Protein AF-A0A914LJC1-F1 (afdb_monomer_lite)

Sequence (139 aa):
NVPIYVRCANCQLIRPLPEARGHYCWCRHCYTYYCSRSCRQRDWERHRDKCSFARINSLCKEVIMKVRRDPETQFHMSRVAREGFRREGRGSVNIRLISAYSAQLYLEKGWQIFARHDPNQLLFYYPIQALIDQRKELV

InterPro domains:
  IPR002893 Zinc finger, MYND-type [PS50865] (8-51)
  IPR038825 Apical junction component [PTHR21517] (4-131)
  IPR058586 Apical junction molecule ajm1, alpha/beta domain [PF26649] (53-132)

Secondary structure (DSSP, 8-state):
-PPPEEE-TTT--EEEHHHHTTT-EE-TTT--EESSHHHHHHTHHHHHHHHHHHHHHHHHHHHHHHHTT-HHHHHHHHHHHHHHHHHHSSEEEEE---SHHHHHHHHHHGGGGGTTS-GGGTEEEEEHHHHHHTT-S--

Foldseek 3Di:
DDFDWAAAPQPRDIDTPVVLPPQWDADPQQRHIHSHPVSCVVCVVVVVVVSVVSNVVVLVVLLVVVCVVAVVSVVLLVVQLVVLCVPQNDWHKDFDDPDSVSSVVCSVPNCPVCPPPDSPVGIDTDHPVNCVVVVVPDD

Structure (mmCIF, N/CA/C/O backbone):
data_AF-A0A914LJC1-F1
#
_entry.id   AF-A0A914LJC1-F1
#
loop_
_atom_site.group_PDB
_atom_site.id
_atom_site.type_symbol
_atom_site.label_atom_id
_atom_site.label_alt_id
_atom_site.label_comp_id
_atom_site.label_asym_id
_atom_site.label_entity_id
_atom_site.label_seq_id
_atom_site.pdbx_PDB_ins_code
_atom_site.Cartn_x
_atom_site.Cartn_y
_atom_site.Cartn_z
_atom_site.occupancy
_atom_site.B_iso_or_equiv
_atom_site.auth_seq_id
_atom_site.auth_comp_id
_atom_site.auth_asym_id
_atom_site.auth_atom_id
_atom_site.pdbx_PDB_model_num
ATOM 1 N N . ASN A 1 1 ? -10.548 28.185 16.333 1.00 73.38 1 ASN A N 1
ATOM 2 C CA . ASN A 1 1 ? -10.348 26.752 16.639 1.00 73.38 1 ASN A CA 1
ATOM 3 C C . ASN A 1 1 ? -11.630 26.014 16.286 1.00 73.38 1 ASN A C 1
ATOM 5 O O . ASN A 1 1 ? -12.630 26.253 16.949 1.00 73.38 1 ASN A O 1
ATOM 9 N N . VAL A 1 2 ? -11.654 25.223 15.210 1.00 83.38 2 VAL A N 1
ATOM 10 C CA . VAL A 1 2 ? -12.870 24.487 14.812 1.00 83.38 2 VAL A CA 1
ATOM 11 C C . VAL A 1 2 ? -12.988 23.231 15.687 1.00 83.38 2 VAL A C 1
ATOM 13 O O . VAL A 1 2 ? -11.997 22.507 15.810 1.00 83.38 2 VAL A O 1
ATOM 16 N N . PRO A 1 3 ? -14.144 22.962 16.320 1.00 86.50 3 PRO A N 1
ATOM 17 C CA . PRO A 1 3 ? -14.316 21.766 17.137 1.00 86.50 3 PRO A CA 1
ATOM 18 C C . PRO A 1 3 ? -14.179 20.496 16.286 1.00 86.50 3 PRO A C 1
ATOM 20 O O . PRO A 1 3 ? -14.838 20.341 15.259 1.00 86.50 3 PRO A O 1
ATOM 23 N N . ILE A 1 4 ? -13.313 19.577 16.723 1.00 93.00 4 ILE A N 1
ATOM 24 C CA . ILE A 1 4 ? -13.109 18.273 16.081 1.00 93.00 4 ILE A CA 1
ATOM 25 C C . ILE A 1 4 ? -14.043 17.257 16.734 1.00 93.00 4 ILE A C 1
ATOM 27 O O . ILE A 1 4 ? -14.083 17.142 17.960 1.00 93.00 4 ILE A O 1
ATOM 31 N N . TYR A 1 5 ? -14.747 16.481 15.914 1.00 94.50 5 TYR A N 1
ATOM 32 C CA . TYR A 1 5 ? -15.652 15.424 16.356 1.00 94.50 5 TYR A CA 1
ATOM 33 C C . TYR A 1 5 ? -15.159 14.053 15.908 1.00 94.50 5 TYR A C 1
ATOM 35 O O . TYR A 1 5 ? -14.528 13.907 14.861 1.00 94.50 5 TYR A O 1
ATOM 43 N N . VAL A 1 6 ? -15.493 13.032 16.691 1.00 94.62 6 VAL A N 1
ATOM 44 C CA . VAL A 1 6 ? -15.192 11.632 16.393 1.00 94.62 6 VAL A CA 1
ATOM 45 C C . VAL A 1 6 ? -16.492 10.849 16.323 1.00 94.62 6 VAL A C 1
ATOM 47 O O . VAL A 1 6 ? -17.340 10.955 17.208 1.00 94.62 6 VAL A O 1
ATOM 50 N N . ARG A 1 7 ? -16.635 10.031 15.278 1.00 96.38 7 ARG A N 1
ATOM 51 C CA . ARG A 1 7 ? -17.784 9.147 15.069 1.00 96.38 7 ARG A CA 1
ATOM 52 C C . ARG A 1 7 ? -17.389 7.694 15.319 1.00 96.38 7 ARG A C 1
ATOM 54 O O . ARG A 1 7 ? -16.386 7.224 14.790 1.00 96.38 7 ARG A O 1
ATOM 61 N N . CYS A 1 8 ? -18.194 6.978 16.099 1.00 96.94 8 CYS A N 1
ATOM 62 C CA . CYS A 1 8 ? -18.079 5.529 16.239 1.00 96.94 8 CYS A CA 1
ATOM 63 C C . CYS A 1 8 ? -18.482 4.841 14.927 1.00 96.94 8 CYS A C 1
ATOM 65 O O . CYS A 1 8 ? -19.599 5.039 14.457 1.00 96.94 8 CYS A O 1
ATOM 67 N N . ALA A 1 9 ? -17.614 3.998 14.366 1.00 96.69 9 ALA A N 1
ATOM 68 C CA . ALA A 1 9 ? -17.890 3.319 13.097 1.00 96.69 9 ALA A CA 1
ATOM 69 C C . ALA A 1 9 ? -19.032 2.287 13.172 1.00 96.69 9 ALA A C 1
ATOM 71 O O . ALA A 1 9 ? -19.692 2.049 12.167 1.00 96.69 9 ALA A O 1
ATOM 72 N N . ASN A 1 10 ? -19.309 1.737 14.359 1.00 97.44 10 ASN A N 1
ATOM 73 C CA . ASN A 1 10 ? -20.398 0.780 14.564 1.00 97.44 10 ASN A CA 1
ATOM 74 C C . ASN A 1 10 ? -21.748 1.484 14.796 1.00 97.44 10 ASN A C 1
ATOM 76 O O . ASN A 1 10 ? -22.635 1.450 13.952 1.00 97.44 10 ASN A O 1
ATOM 80 N N . CYS A 1 11 ? -21.907 2.160 15.941 1.00 96.75 11 CYS A N 1
ATOM 81 C CA . CYS A 1 11 ? -23.196 2.720 16.373 1.00 96.75 11 CYS A CA 1
ATOM 82 C C . CYS A 1 11 ? -23.442 4.172 15.941 1.00 96.75 11 CYS A C 1
ATOM 84 O O . CYS A 1 11 ? -24.421 4.769 16.370 1.00 96.75 11 CYS A O 1
ATOM 86 N N . GLN A 1 12 ? -22.539 4.764 15.155 1.00 97.00 12 GLN A N 1
ATOM 87 C CA . GLN A 1 12 ? -22.624 6.144 14.665 1.00 97.00 12 GLN A CA 1
ATOM 88 C C . GLN A 1 12 ? -22.643 7.243 15.744 1.00 97.00 12 GLN A C 1
ATOM 90 O O . GLN A 1 12 ? -22.773 8.412 15.399 1.00 97.00 12 GLN A O 1
ATOM 95 N N . LEU A 1 13 ? -22.437 6.917 17.029 1.00 96.38 13 LEU A N 1
ATOM 96 C CA . LEU A 1 13 ? -22.343 7.911 18.103 1.00 96.38 13 LEU A CA 1
ATOM 97 C C . LEU A 1 13 ? -21.210 8.912 17.830 1.00 96.38 13 LEU A C 1
ATOM 99 O O . LEU A 1 13 ? -20.047 8.514 17.678 1.00 96.38 13 LEU A O 1
ATOM 103 N N . ILE A 1 14 ? -21.556 10.199 17.816 1.00 95.81 14 ILE A N 1
ATOM 104 C CA . ILE A 1 14 ? -20.632 11.317 17.621 1.00 95.81 14 ILE A CA 1
ATOM 105 C C . ILE A 1 14 ? -20.360 11.983 18.968 1.00 95.81 14 ILE A C 1
ATOM 107 O O . ILE A 1 14 ? -21.286 12.252 19.730 1.00 95.81 14 ILE A O 1
ATOM 111 N N . ARG A 1 15 ? -19.087 12.258 19.253 1.00 94.88 15 ARG A N 1
ATOM 112 C CA . ARG A 1 15 ? -18.651 13.017 20.431 1.00 94.88 15 ARG A CA 1
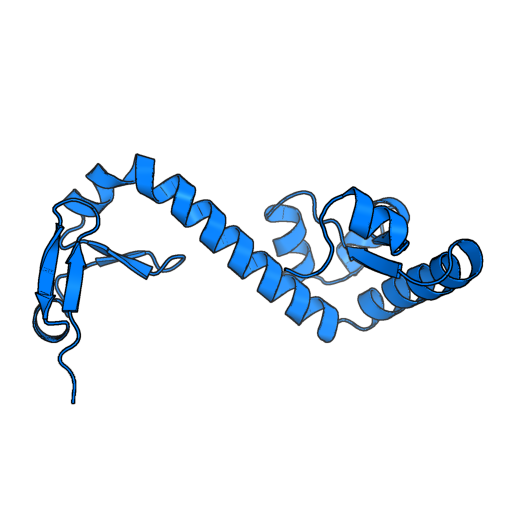ATOM 113 C C . ARG A 1 15 ? -17.569 14.025 20.046 1.00 94.88 15 ARG A C 1
ATOM 115 O O . ARG A 1 15 ? -16.789 13.733 19.133 1.00 94.88 15 ARG A O 1
ATOM 122 N N . PRO A 1 16 ? -17.486 15.187 20.716 1.00 94.75 16 PRO A N 1
ATOM 123 C CA . PRO A 1 16 ? -16.310 16.046 20.625 1.00 94.75 16 PRO A CA 1
ATOM 124 C C . PRO A 1 16 ? -15.041 15.255 20.968 1.00 94.75 16 PRO A C 1
ATOM 126 O O . PRO A 1 16 ? -15.045 14.431 21.883 1.00 94.75 16 PRO A O 1
ATOM 129 N N . LEU A 1 17 ? -13.942 15.504 20.254 1.00 90.81 17 LEU A N 1
ATOM 130 C CA . LEU A 1 17 ? -12.666 14.817 20.477 1.00 90.81 17 LEU A CA 1
ATOM 131 C C . LEU A 1 17 ? -12.188 14.883 21.945 1.00 90.81 17 LEU A C 1
ATOM 133 O O . LEU A 1 17 ? -11.712 13.853 22.422 1.00 90.81 17 LEU A O 1
ATOM 137 N N . PRO A 1 18 ? -12.330 16.008 22.685 1.00 92.19 18 PRO A N 1
ATOM 138 C CA . PRO A 1 18 ? -11.977 16.058 24.105 1.00 92.19 18 PRO A CA 1
ATOM 139 C C . P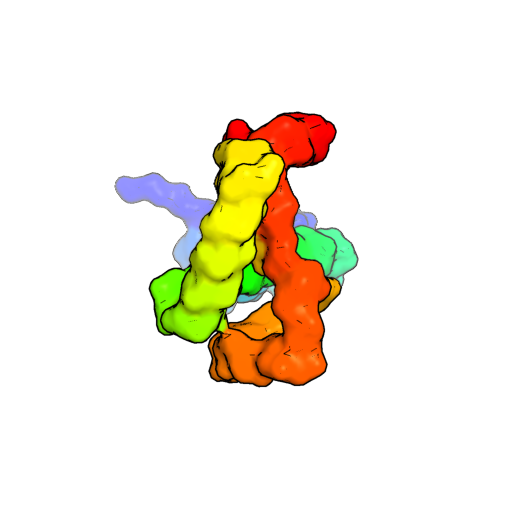RO A 1 18 ? -12.767 15.068 24.972 1.00 92.19 18 PRO A C 1
ATOM 141 O O . PRO A 1 18 ? -12.165 14.404 25.805 1.00 92.19 18 PRO A O 1
ATOM 144 N N . GLU A 1 19 ? -14.075 14.909 24.734 1.00 91.25 19 GLU A N 1
ATOM 145 C CA . GLU A 1 19 ? -14.935 13.950 25.455 1.00 91.25 19 GLU A CA 1
ATOM 146 C C . GLU A 1 19 ? -14.661 12.498 25.049 1.00 91.25 19 GLU A C 1
ATOM 148 O O . GLU A 1 19 ? -14.774 11.574 25.849 1.00 9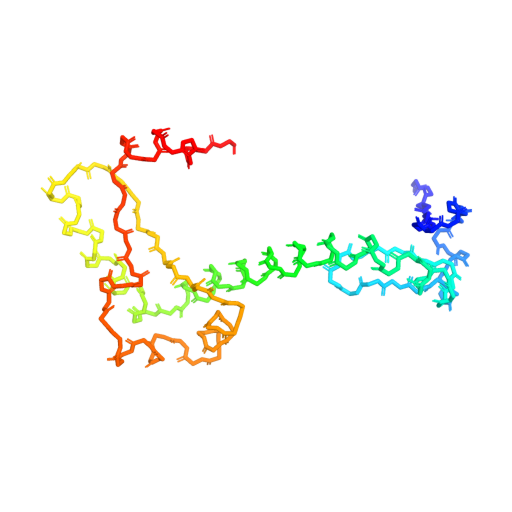1.25 19 GLU A O 1
ATOM 153 N N . ALA A 1 20 ? -14.310 12.276 23.782 1.00 90.81 20 ALA A N 1
ATOM 154 C CA . ALA A 1 20 ? -13.962 10.951 23.284 1.00 90.81 20 ALA A CA 1
ATOM 155 C C . ALA A 1 20 ? -12.596 10.474 23.812 1.00 90.81 20 ALA A C 1
ATOM 157 O O . ALA A 1 20 ? -12.327 9.266 23.853 1.00 90.81 20 ALA A O 1
ATOM 158 N N . ARG A 1 21 ? -11.717 11.409 24.193 1.00 87.44 21 ARG A N 1
ATOM 159 C CA . ARG A 1 21 ? -10.349 11.134 24.638 1.00 87.44 21 ARG A CA 1
ATOM 160 C C . ARG A 1 21 ? -10.374 10.281 25.908 1.00 87.44 21 ARG A C 1
ATOM 162 O O . ARG A 1 21 ? -11.012 10.630 26.888 1.00 87.44 21 ARG A O 1
ATOM 169 N N . GLY A 1 22 ? -9.683 9.143 25.884 1.00 84.25 22 GLY A N 1
ATOM 170 C CA . GLY A 1 22 ? -9.612 8.213 27.020 1.00 84.25 22 GLY A CA 1
ATOM 171 C C . GLY A 1 22 ? -10.709 7.142 27.058 1.00 84.25 22 GLY A C 1
ATOM 172 O O . GLY A 1 22 ? -10.476 6.081 27.629 1.00 84.25 22 GLY A O 1
ATOM 173 N N . HIS A 1 23 ? -11.850 7.350 26.390 1.00 87.75 23 HIS A N 1
ATOM 174 C CA . HIS A 1 23 ? -12.946 6.369 26.352 1.00 87.75 23 HIS A CA 1
ATOM 175 C C . HIS A 1 23 ? -13.083 5.665 24.998 1.00 87.75 23 HIS A C 1
ATOM 177 O O . HIS A 1 23 ? -13.387 4.472 24.939 1.00 87.75 23 HIS A O 1
ATOM 183 N N . TYR A 1 24 ? -12.827 6.376 23.897 1.00 95.50 24 TYR A N 1
ATOM 184 C CA . TYR A 1 24 ? -12.839 5.777 22.567 1.00 95.50 24 TYR A CA 1
ATOM 185 C C . TYR A 1 24 ? -11.575 4.944 22.339 1.00 95.50 24 TYR A C 1
ATOM 187 O O . TYR A 1 24 ? -10.462 5.337 22.687 1.00 95.50 24 TYR A O 1
ATOM 195 N N . CYS A 1 25 ? -11.740 3.803 21.673 1.00 95.00 25 CYS A N 1
ATOM 196 C CA . CYS A 1 25 ? -10.630 3.011 21.152 1.00 95.00 25 CYS A CA 1
ATOM 197 C C . CYS A 1 25 ? -10.542 3.165 19.632 1.00 95.00 25 CYS A C 1
ATOM 199 O O . CYS A 1 25 ? -11.544 3.413 18.962 1.00 95.00 25 CYS A O 1
ATOM 201 N N . TRP A 1 26 ? -9.340 3.017 19.075 1.00 93.44 26 TRP A N 1
ATOM 202 C CA . TRP A 1 26 ? -9.118 3.151 17.639 1.00 93.44 26 TRP A CA 1
ATOM 203 C C . TRP A 1 26 ? -8.227 2.041 17.093 1.00 93.44 26 TRP A C 1
ATOM 205 O O . TRP A 1 26 ? -7.427 1.430 17.807 1.00 93.44 26 TRP A O 1
ATOM 215 N N . CYS A 1 27 ? -8.369 1.774 15.799 1.00 92.88 27 CYS A N 1
ATOM 216 C CA . CYS A 1 27 ? -7.434 0.923 15.080 1.00 92.88 27 CYS A CA 1
ATOM 217 C C . CYS A 1 27 ? -6.168 1.710 14.736 1.00 92.88 27 CYS A C 1
ATOM 219 O O . CYS A 1 27 ? -6.243 2.758 14.104 1.00 92.88 27 CYS A O 1
ATOM 221 N N . ARG A 1 28 ? -4.994 1.180 15.089 1.00 88.38 28 ARG A N 1
ATOM 222 C CA . ARG A 1 28 ? -3.703 1.826 14.799 1.00 88.38 28 ARG A CA 1
ATOM 223 C C . ARG A 1 28 ? -3.346 1.837 13.310 1.00 88.38 28 ARG A C 1
ATOM 225 O O . ARG A 1 28 ? -2.515 2.632 12.903 1.00 88.38 28 ARG A O 1
ATOM 232 N N . HIS A 1 29 ? -3.960 0.964 12.512 1.00 88.88 29 HIS A N 1
ATOM 233 C CA . HIS A 1 29 ? -3.634 0.833 11.092 1.00 88.88 29 HIS A CA 1
ATOM 234 C C . HIS A 1 29 ? -4.450 1.763 10.196 1.00 88.88 29 HIS A C 1
ATOM 236 O O . HIS A 1 29 ? -3.924 2.300 9.230 1.00 88.88 29 HIS A O 1
ATOM 242 N N . CYS A 1 30 ? -5.735 1.945 10.499 1.00 92.38 30 CYS A N 1
ATOM 243 C CA . CYS A 1 30 ? -6.646 2.722 9.654 1.00 92.38 30 CYS A CA 1
ATOM 244 C C . CYS A 1 30 ? -7.377 3.840 10.407 1.00 92.38 30 CYS A C 1
ATOM 246 O O . CYS A 1 30 ? -8.318 4.415 9.866 1.00 92.38 30 CYS A O 1
ATOM 248 N N . TYR A 1 31 ? -6.996 4.102 11.664 1.00 91.31 31 TYR A N 1
ATOM 249 C CA . TYR A 1 31 ? -7.538 5.166 12.519 1.00 91.31 31 TYR A CA 1
ATOM 250 C C . TYR A 1 31 ? -9.071 5.186 12.603 1.00 91.31 31 TYR A C 1
ATOM 252 O O . TYR A 1 31 ? -9.690 6.222 12.801 1.00 91.31 31 TYR A O 1
ATOM 260 N N . THR A 1 32 ? -9.714 4.026 12.452 1.00 94.69 32 THR A N 1
ATOM 261 C CA . THR A 1 32 ? -11.160 3.888 12.663 1.00 94.69 32 THR A CA 1
ATOM 262 C C . THR A 1 32 ? -11.453 3.884 14.158 1.00 94.69 32 THR A C 1
ATOM 264 O O . THR A 1 32 ? -10.815 3.131 14.898 1.00 94.69 32 THR A O 1
ATOM 267 N N . TYR A 1 33 ? -12.399 4.719 14.585 1.00 95.62 33 TYR A N 1
ATOM 268 C CA . TYR A 1 33 ? -12.733 4.960 15.986 1.00 95.62 33 TYR A CA 1
ATOM 269 C C . TYR A 1 33 ? -14.006 4.225 16.417 1.00 95.62 33 TYR A C 1
ATOM 271 O O . TYR A 1 33 ? -14.968 4.103 15.657 1.00 95.62 33 TYR A O 1
ATOM 279 N N . TYR A 1 34 ? -14.031 3.799 17.678 1.00 97.38 34 TYR A N 1
ATOM 280 C CA . TYR A 1 34 ? -15.166 3.143 18.316 1.00 97.38 34 TYR A CA 1
ATOM 281 C C . TYR A 1 34 ? -15.358 3.688 19.724 1.00 97.38 34 TYR A C 1
ATOM 283 O O . TYR A 1 34 ? -14.392 3.810 20.477 1.00 97.38 34 TYR A O 1
ATOM 291 N N . CYS A 1 35 ? -16.609 3.928 20.113 1.00 96.81 35 CYS A N 1
ATOM 292 C CA . CYS A 1 35 ? -16.929 4.363 21.473 1.00 96.81 35 CYS A CA 1
ATOM 293 C C . CYS A 1 35 ? -16.643 3.291 22.540 1.00 96.81 35 CYS A C 1
ATOM 295 O O . CYS A 1 35 ? -16.589 3.610 23.719 1.00 96.81 35 CYS A O 1
ATOM 297 N N . SER A 1 36 ? -16.476 2.022 22.147 1.00 96.25 36 SER A N 1
ATOM 298 C CA . SER A 1 36 ? -16.166 0.918 23.059 1.00 96.25 36 SER A CA 1
ATOM 299 C C . SER A 1 36 ? -15.533 -0.271 22.330 1.00 96.25 36 SER A C 1
ATOM 301 O O . SER A 1 36 ? -15.671 -0.424 21.111 1.00 96.25 36 SER A O 1
ATOM 303 N N . ARG A 1 37 ? -14.887 -1.169 23.091 1.00 95.81 37 ARG A N 1
ATOM 304 C CA . ARG A 1 37 ? -14.363 -2.446 22.569 1.00 95.81 37 ARG A CA 1
ATOM 305 C C . ARG A 1 37 ? -15.473 -3.339 21.998 1.00 95.81 37 ARG A C 1
ATOM 307 O O . ARG A 1 37 ? -15.264 -3.964 20.965 1.00 95.81 37 ARG A O 1
ATOM 314 N N . SER A 1 38 ? -16.660 -3.332 22.609 1.00 97.44 38 SER A N 1
ATOM 315 C CA . SER A 1 38 ? -17.839 -4.059 22.108 1.00 97.44 38 SER A CA 1
ATOM 316 C C . SER A 1 38 ? -18.277 -3.557 20.728 1.00 97.44 38 SER A C 1
ATOM 318 O O . SER A 1 38 ? -18.562 -4.355 19.837 1.00 97.44 38 SER A O 1
ATOM 320 N N . CYS A 1 39 ? -18.292 -2.237 20.509 1.00 97.75 39 CYS A N 1
ATOM 321 C CA . CYS A 1 39 ? -18.582 -1.675 19.189 1.00 97.75 39 CYS A CA 1
ATOM 322 C C . CYS A 1 39 ? -17.538 -2.088 18.145 1.00 97.75 39 CYS A C 1
ATOM 324 O O . CYS A 1 39 ? -17.913 -2.415 17.025 1.00 97.75 39 CYS A O 1
ATOM 326 N N . ARG A 1 40 ? -16.251 -2.132 18.513 1.00 96.56 40 ARG A N 1
ATOM 327 C CA . ARG A 1 40 ? -15.195 -2.625 17.619 1.00 96.56 40 ARG A CA 1
ATOM 328 C C . ARG A 1 40 ? -15.377 -4.099 17.256 1.00 96.56 40 ARG A C 1
ATOM 330 O O . ARG A 1 40 ? -15.166 -4.461 16.107 1.00 96.56 40 ARG A O 1
ATOM 337 N N . GLN A 1 41 ? -15.737 -4.938 18.225 1.00 97.00 41 GLN A N 1
ATOM 338 C CA . GLN A 1 41 ? -15.945 -6.367 17.993 1.00 97.00 41 GLN A CA 1
ATOM 339 C C . GLN A 1 41 ? -17.144 -6.619 17.072 1.00 97.00 41 GLN A C 1
ATOM 341 O O . GLN A 1 41 ? -17.041 -7.426 16.158 1.00 97.00 41 GLN A O 1
ATOM 346 N N . ARG A 1 42 ? -18.247 -5.882 17.259 1.00 97.81 42 ARG A N 1
ATOM 347 C CA . ARG A 1 42 ? -19.430 -5.965 16.384 1.00 97.81 42 ARG A CA 1
ATOM 348 C C . ARG A 1 42 ? -19.154 -5.518 14.947 1.00 97.81 42 ARG A C 1
ATOM 350 O O . ARG A 1 42 ? -19.702 -6.105 14.024 1.00 97.81 42 ARG A O 1
ATOM 357 N N . ASP A 1 43 ? -18.290 -4.523 14.755 1.00 96.88 43 ASP A N 1
ATOM 358 C CA . ASP A 1 43 ? -17.898 -4.045 13.421 1.00 96.88 43 ASP A CA 1
ATOM 359 C C . ASP A 1 43 ? -16.766 -4.871 12.782 1.00 96.88 43 ASP A C 1
ATOM 361 O O . ASP A 1 43 ? -16.365 -4.590 11.656 1.00 96.88 43 ASP A O 1
ATOM 365 N N . TRP A 1 44 ? -16.217 -5.881 13.473 1.00 95.19 44 TRP A N 1
ATOM 366 C CA . TRP A 1 44 ? -14.970 -6.540 13.067 1.00 95.19 44 TRP A CA 1
ATOM 367 C C . TRP A 1 44 ? -14.991 -7.080 11.633 1.00 95.19 44 TRP A C 1
ATOM 369 O O . TRP A 1 44 ? -14.034 -6.843 10.899 1.00 95.19 44 TRP A O 1
ATOM 379 N N . GLU A 1 45 ? -16.078 -7.729 11.209 1.00 94.25 45 GLU A N 1
ATOM 380 C CA . GLU A 1 45 ? -16.178 -8.291 9.856 1.00 94.25 45 GLU A CA 1
ATOM 381 C C . GLU A 1 45 ? -16.153 -7.221 8.757 1.00 94.25 45 GLU A C 1
ATOM 383 O O . GLU A 1 45 ? -15.581 -7.444 7.699 1.00 94.25 45 GLU A O 1
ATOM 388 N N . ARG A 1 46 ? -16.678 -6.016 9.008 1.00 92.69 46 ARG A N 1
ATOM 389 C CA . ARG A 1 46 ? -16.575 -4.893 8.055 1.00 92.69 46 ARG A CA 1
ATOM 390 C C . ARG A 1 46 ? -15.223 -4.196 8.161 1.00 92.69 46 ARG A C 1
ATOM 392 O O . ARG A 1 46 ? -14.627 -3.770 7.170 1.00 92.69 46 ARG A O 1
ATOM 399 N N . HIS A 1 47 ? -14.725 -4.069 9.386 1.00 94.19 47 HIS A N 1
ATOM 400 C CA . HIS A 1 47 ? -13.475 -3.397 9.681 1.00 94.19 47 HIS A CA 1
ATOM 401 C C . HIS A 1 47 ? -12.263 -4.130 9.108 1.00 94.19 47 HIS A C 1
ATOM 403 O O . HIS A 1 47 ? -11.357 -3.473 8.597 1.00 94.19 47 HIS A O 1
ATOM 409 N N . ARG A 1 48 ? -12.211 -5.464 9.216 1.00 92.88 48 ARG A N 1
ATOM 410 C CA . ARG A 1 48 ? -11.051 -6.282 8.821 1.00 92.88 48 ARG A CA 1
ATOM 411 C C . ARG A 1 48 ? -10.662 -6.069 7.360 1.00 92.88 48 ARG A C 1
ATOM 413 O O . ARG A 1 48 ? -9.470 -5.934 7.088 1.00 92.88 48 ARG A O 1
ATOM 420 N N . ASP A 1 49 ? -11.635 -5.921 6.465 1.00 89.25 49 ASP A N 1
ATOM 421 C CA . ASP A 1 49 ? -11.384 -5.725 5.037 1.00 89.25 49 ASP A CA 1
ATOM 422 C C . ASP A 1 49 ? -10.778 -4.345 4.784 1.00 89.25 49 ASP A C 1
ATOM 424 O O . ASP A 1 49 ? -9.664 -4.226 4.270 1.00 89.25 49 ASP A O 1
ATOM 428 N N . LYS A 1 50 ? -11.436 -3.282 5.267 1.00 88.12 50 LYS A N 1
ATOM 429 C CA . LYS A 1 50 ? -10.924 -1.904 5.167 1.00 88.12 50 LYS A CA 1
ATOM 430 C C . LYS A 1 50 ? -9.552 -1.742 5.830 1.00 88.12 50 LYS A C 1
ATOM 432 O O . LYS A 1 50 ? -8.672 -1.054 5.310 1.00 88.12 50 LYS A O 1
ATOM 437 N N . CYS A 1 51 ? -9.367 -2.359 6.994 1.00 93.25 51 CYS A N 1
ATOM 438 C CA . CYS A 1 51 ? -8.117 -2.338 7.741 1.00 93.25 51 CYS A CA 1
ATOM 439 C C . CYS A 1 51 ? -7.001 -3.052 6.972 1.00 93.25 51 CYS A C 1
ATOM 441 O O . CYS A 1 51 ? -5.882 -2.547 6.936 1.00 93.25 51 CYS A O 1
ATOM 443 N N . SER A 1 52 ? -7.304 -4.176 6.316 1.00 90.62 52 SER A N 1
ATOM 444 C CA . SER A 1 52 ? -6.354 -4.895 5.465 1.00 90.62 52 SER A CA 1
ATOM 445 C C . SER A 1 52 ? -5.802 -3.991 4.361 1.00 90.62 52 SER A C 1
ATOM 447 O O . SER A 1 52 ? -4.587 -3.816 4.272 1.00 90.62 52 SER A O 1
ATOM 449 N N . PHE A 1 53 ? -6.672 -3.303 3.611 1.00 89.00 53 PHE A N 1
ATOM 450 C CA . PHE A 1 53 ? -6.238 -2.354 2.577 1.00 89.00 53 PHE A CA 1
ATOM 451 C C . PHE A 1 53 ? -5.349 -1.240 3.139 1.00 89.00 53 PHE A C 1
ATOM 453 O O . PHE A 1 53 ? -4.300 -0.938 2.573 1.00 89.00 53 PHE A O 1
ATOM 460 N N . ALA A 1 54 ? -5.718 -0.656 4.283 1.00 91.00 54 ALA A N 1
ATOM 461 C CA . ALA A 1 54 ? -4.901 0.371 4.930 1.00 91.00 54 ALA A CA 1
ATOM 462 C C . ALA A 1 54 ? -3.517 -0.158 5.349 1.00 91.00 54 ALA A C 1
ATOM 464 O O . ALA A 1 54 ? -2.513 0.523 5.148 1.00 91.00 54 ALA A O 1
ATOM 465 N N . ARG A 1 55 ? -3.447 -1.383 5.889 1.00 93.06 55 ARG A N 1
ATOM 466 C CA . ARG A 1 55 ? -2.186 -2.036 6.276 1.00 93.06 55 ARG A CA 1
ATOM 467 C C . ARG A 1 55 ? -1.285 -2.282 5.074 1.00 93.06 55 ARG A C 1
ATOM 469 O O . ARG A 1 55 ? -0.104 -1.957 5.146 1.00 93.06 55 ARG A O 1
ATOM 476 N N . ILE A 1 56 ? -1.835 -2.820 3.986 1.00 93.38 56 ILE A N 1
ATOM 477 C CA . ILE A 1 56 ? -1.080 -3.063 2.752 1.00 93.38 56 ILE A CA 1
ATOM 478 C C . ILE A 1 56 ? -0.599 -1.743 2.146 1.00 93.38 56 ILE A C 1
ATOM 480 O O . ILE A 1 56 ? 0.568 -1.635 1.792 1.00 93.38 56 ILE A O 1
ATOM 484 N N . ASN A 1 57 ? -1.436 -0.704 2.118 1.00 92.12 57 ASN A N 1
ATOM 485 C CA . ASN A 1 57 ? -1.030 0.613 1.622 1.00 92.12 57 ASN A CA 1
ATOM 486 C C . ASN A 1 57 ? 0.125 1.219 2.428 1.00 92.12 57 ASN A C 1
ATOM 488 O O . ASN A 1 57 ? 1.059 1.767 1.841 1.00 92.12 57 ASN A O 1
ATOM 492 N N . SER A 1 58 ? 0.085 1.126 3.760 1.00 93.25 58 SER A N 1
ATOM 493 C CA . SER A 1 58 ? 1.196 1.573 4.609 1.00 93.25 58 SER A CA 1
ATOM 494 C C . SER A 1 58 ? 2.464 0.763 4.344 1.00 93.25 58 SER A C 1
ATOM 496 O O . SER A 1 58 ? 3.525 1.350 4.151 1.00 93.25 58 SER A O 1
ATOM 498 N N . LEU A 1 59 ? 2.343 -0.562 4.224 1.00 94.81 59 LEU A N 1
ATOM 499 C CA . LEU A 1 59 ? 3.467 -1.442 3.913 1.00 94.81 59 LEU A CA 1
ATOM 500 C C . LEU A 1 59 ? 4.098 -1.112 2.549 1.00 94.81 59 LEU A C 1
ATOM 502 O O . LEU A 1 59 ? 5.316 -1.018 2.444 1.00 94.81 59 LEU A O 1
ATOM 506 N N . CYS A 1 60 ? 3.292 -0.850 1.516 1.00 94.56 60 CYS A N 1
ATOM 507 C CA . CYS A 1 60 ? 3.788 -0.413 0.208 1.00 94.56 60 CYS A CA 1
ATOM 508 C C . CYS A 1 60 ? 4.579 0.901 0.302 1.00 94.56 60 CYS A C 1
ATOM 510 O O . CYS A 1 60 ? 5.629 1.036 -0.324 1.00 94.56 60 CYS A O 1
ATOM 512 N N . LYS A 1 61 ? 4.113 1.868 1.106 1.00 94.69 61 LYS A N 1
ATOM 513 C CA . LYS A 1 61 ? 4.838 3.130 1.330 1.00 94.69 61 LYS A CA 1
ATOM 514 C C . LYS A 1 61 ? 6.172 2.895 2.033 1.00 94.69 61 LYS A C 1
ATOM 516 O O . LYS A 1 61 ? 7.173 3.479 1.628 1.00 94.69 61 LYS A O 1
ATOM 521 N N . GLU A 1 62 ? 6.202 2.033 3.046 1.00 96.44 62 GLU A N 1
ATOM 522 C CA . GLU A 1 62 ? 7.442 1.649 3.728 1.00 96.44 62 GLU A CA 1
ATOM 523 C C . GLU A 1 62 ? 8.431 1.000 2.756 1.00 96.44 62 GLU A C 1
ATOM 525 O O . GLU A 1 62 ? 9.602 1.376 2.740 1.00 96.44 62 GLU A O 1
ATOM 530 N N . VAL A 1 63 ? 7.959 0.102 1.884 1.00 96.19 63 VAL A N 1
ATOM 531 C CA . VAL A 1 63 ? 8.786 -0.527 0.841 1.00 96.19 63 VAL A CA 1
ATOM 532 C C . VAL A 1 63 ? 9.367 0.526 -0.097 1.00 96.19 63 VAL A C 1
ATOM 534 O O . VAL A 1 63 ? 10.575 0.534 -0.317 1.00 96.19 63 VAL A O 1
ATOM 537 N N . ILE A 1 64 ? 8.552 1.456 -0.607 1.00 95.62 64 ILE A N 1
ATOM 538 C CA . ILE A 1 64 ? 9.032 2.551 -1.469 1.00 95.62 64 ILE A CA 1
ATOM 539 C C . ILE A 1 64 ? 10.118 3.365 -0.751 1.00 95.62 64 ILE A C 1
ATOM 541 O O . ILE A 1 64 ? 11.142 3.709 -1.345 1.00 95.62 64 ILE A O 1
ATOM 545 N N . MET A 1 65 ? 9.924 3.659 0.536 1.00 97.31 65 MET A N 1
ATOM 546 C CA . MET A 1 65 ? 10.906 4.391 1.336 1.00 97.31 65 MET A CA 1
ATOM 547 C C . MET A 1 65 ? 12.191 3.592 1.576 1.00 97.31 65 MET A C 1
ATOM 549 O O . MET A 1 65 ? 13.271 4.184 1.558 1.00 97.31 65 MET A O 1
ATOM 553 N N . LYS A 1 66 ? 12.101 2.270 1.757 1.00 96.19 66 LYS A N 1
ATOM 554 C CA . LYS A 1 66 ? 13.258 1.372 1.864 1.00 96.19 66 LYS A CA 1
ATOM 555 C C . LYS A 1 66 ? 14.042 1.321 0.554 1.00 96.19 66 LYS A C 1
ATOM 557 O O . LYS A 1 66 ? 15.245 1.545 0.593 1.00 96.19 66 LYS A O 1
ATOM 562 N N . VAL A 1 67 ? 13.372 1.147 -0.589 1.00 95.44 67 VAL A N 1
ATOM 563 C CA . VAL A 1 67 ? 13.995 1.152 -1.930 1.00 95.44 67 VAL A CA 1
ATOM 564 C C . VAL A 1 67 ? 14.799 2.435 -2.162 1.00 95.44 67 VAL A C 1
ATOM 566 O O . VAL A 1 67 ? 15.927 2.391 -2.647 1.00 95.44 67 VAL A O 1
ATOM 569 N N . ARG A 1 68 ? 14.271 3.598 -1.755 1.00 94.94 68 ARG A N 1
ATOM 570 C CA . ARG A 1 68 ? 14.979 4.893 -1.853 1.00 94.94 68 ARG A CA 1
ATOM 571 C C . ARG A 1 68 ? 16.282 4.960 -1.048 1.00 94.94 68 ARG A C 1
ATOM 573 O O . ARG A 1 68 ? 17.080 5.861 -1.283 1.00 94.94 68 ARG A O 1
ATOM 580 N N . ARG A 1 69 ? 16.498 4.040 -0.108 1.00 95.56 69 ARG A N 1
ATOM 581 C CA . ARG A 1 69 ? 17.661 3.992 0.789 1.00 95.56 69 ARG A CA 1
ATOM 582 C C . ARG A 1 69 ? 18.473 2.700 0.658 1.00 95.56 69 ARG A C 1
ATOM 584 O O . ARG A 1 69 ? 19.373 2.491 1.461 1.00 95.56 69 ARG A O 1
ATOM 591 N N . ASP A 1 70 ? 18.149 1.837 -0.303 1.00 95.38 70 ASP A N 1
ATOM 592 C CA . ASP A 1 70 ? 18.794 0.539 -0.518 1.00 95.38 70 ASP A CA 1
ATOM 593 C C . ASP A 1 70 ? 19.588 0.572 -1.843 1.00 95.38 70 ASP A C 1
ATOM 595 O O . ASP A 1 70 ? 18.992 0.425 -2.917 1.00 95.38 70 ASP A O 1
ATOM 599 N N . PRO A 1 71 ? 20.918 0.803 -1.796 1.00 95.25 71 PRO A N 1
ATOM 600 C CA . PRO A 1 71 ? 21.741 0.946 -2.998 1.00 95.25 71 PRO A CA 1
ATOM 601 C C . PRO A 1 71 ? 21.774 -0.307 -3.874 1.00 95.25 71 PRO A C 1
ATOM 603 O O . PRO A 1 71 ? 21.833 -0.199 -5.098 1.00 95.25 71 PRO A O 1
ATOM 606 N N . GLU A 1 72 ? 21.711 -1.494 -3.270 1.00 93.38 72 GLU A N 1
ATOM 607 C CA . GLU A 1 72 ? 21.740 -2.761 -4.001 1.00 93.38 72 GLU A CA 1
ATOM 608 C C . GLU A 1 72 ? 20.440 -2.938 -4.794 1.00 93.38 72 GLU A C 1
ATOM 610 O O . GLU A 1 72 ? 20.462 -3.190 -6.001 1.00 93.38 72 GLU A O 1
ATOM 615 N N . THR A 1 73 ? 19.296 -2.657 -4.161 1.00 93.50 73 THR A N 1
ATOM 616 C CA . THR A 1 73 ? 18.007 -2.628 -4.863 1.00 93.50 73 THR A CA 1
ATOM 617 C C . THR A 1 73 ? 18.019 -1.614 -6.009 1.00 93.50 73 THR A C 1
ATOM 619 O O . THR A 1 73 ? 17.602 -1.929 -7.125 1.00 93.50 73 THR A O 1
ATOM 622 N N . GLN A 1 74 ? 18.531 -0.403 -5.772 1.00 95.19 74 GLN A N 1
ATOM 623 C CA . GLN A 1 74 ? 18.620 0.640 -6.799 1.00 95.19 74 GL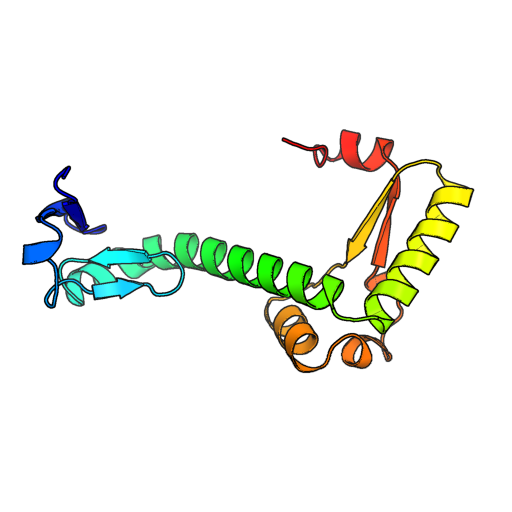N A CA 1
ATOM 624 C C . GLN A 1 74 ? 19.521 0.244 -7.968 1.00 95.19 74 GLN A C 1
ATOM 626 O O . GLN A 1 74 ? 19.194 0.549 -9.119 1.00 95.19 74 GLN A O 1
ATOM 631 N N . PHE A 1 75 ? 20.628 -0.451 -7.699 1.00 94.44 75 PHE A N 1
ATOM 632 C CA . PHE A 1 75 ? 21.522 -0.969 -8.727 1.00 94.44 75 PHE A CA 1
ATOM 633 C C . PHE A 1 75 ? 20.783 -1.939 -9.656 1.00 94.44 75 PHE A C 1
ATOM 635 O O . PHE A 1 75 ? 20.791 -1.754 -10.879 1.00 94.44 75 PHE A O 1
ATOM 642 N N . HIS A 1 76 ? 20.080 -2.922 -9.086 1.00 93.00 76 HIS A N 1
ATOM 643 C CA . HIS A 1 76 ? 19.321 -3.898 -9.864 1.00 93.00 76 HIS A CA 1
ATOM 644 C C . HIS A 1 76 ? 18.155 -3.258 -10.625 1.00 93.00 76 HIS A C 1
ATOM 646 O O . HIS A 1 76 ? 17.992 -3.522 -11.819 1.00 93.00 76 HIS A O 1
ATOM 652 N N . MET A 1 77 ? 17.401 -2.356 -9.989 1.00 94.12 77 MET A N 1
ATOM 653 C CA . MET A 1 77 ? 16.340 -1.597 -10.660 1.00 94.12 77 MET A CA 1
ATOM 654 C C . MET A 1 77 ? 16.880 -0.770 -11.827 1.00 94.12 77 MET A C 1
ATOM 656 O O . MET A 1 77 ? 16.308 -0.807 -12.912 1.00 94.12 77 MET A O 1
ATOM 660 N N . SER A 1 78 ? 18.008 -0.078 -11.649 1.00 95.56 78 SER A N 1
ATOM 661 C CA . SER A 1 78 ? 18.631 0.730 -12.706 1.00 95.56 78 SER A CA 1
ATOM 662 C C . SER A 1 78 ? 19.124 -0.116 -13.876 1.00 95.56 78 SER A C 1
ATOM 664 O O . SER A 1 78 ? 19.041 0.321 -15.024 1.00 95.56 78 SER A O 1
ATOM 666 N N . ARG A 1 79 ? 19.638 -1.324 -13.607 1.00 94.75 79 ARG A N 1
ATOM 667 C CA . ARG A 1 79 ? 20.038 -2.270 -14.656 1.00 94.75 79 ARG A CA 1
ATOM 668 C C . ARG A 1 79 ? 18.837 -2.662 -15.519 1.00 94.75 79 ARG A C 1
ATOM 670 O O . ARG A 1 79 ? 18.890 -2.465 -16.730 1.00 94.75 79 ARG A O 1
ATOM 677 N N . VAL A 1 80 ? 17.738 -3.087 -14.888 1.00 94.81 80 VAL A N 1
ATOM 678 C CA . VAL A 1 80 ? 16.484 -3.434 -15.583 1.00 94.81 80 VAL A CA 1
ATOM 679 C C . VAL A 1 80 ? 15.914 -2.231 -16.340 1.00 94.81 80 VAL A C 1
ATOM 681 O O . VAL A 1 80 ? 15.473 -2.379 -17.476 1.00 94.81 80 VAL A O 1
ATOM 684 N N . ALA A 1 81 ? 15.974 -1.025 -15.764 1.00 96.00 81 ALA A N 1
ATOM 685 C CA . ALA A 1 81 ? 15.514 0.194 -16.433 1.00 96.00 81 ALA A CA 1
ATOM 686 C C . ALA A 1 81 ? 16.313 0.487 -17.710 1.00 96.00 81 ALA A C 1
ATOM 688 O O . ALA A 1 81 ? 15.720 0.787 -18.742 1.00 96.00 81 ALA A O 1
ATOM 689 N N . ARG A 1 82 ? 17.650 0.385 -17.655 1.00 97.06 82 ARG A N 1
ATOM 690 C CA . ARG A 1 82 ? 18.535 0.625 -18.808 1.00 97.06 82 ARG A CA 1
ATOM 691 C C . ARG A 1 82 ? 18.312 -0.393 -19.924 1.00 97.06 82 ARG A C 1
ATOM 693 O O . ARG A 1 82 ? 18.265 -0.019 -21.093 1.00 97.06 82 ARG A O 1
ATOM 700 N N . GLU A 1 83 ? 18.189 -1.667 -19.569 1.00 95.69 83 GLU A N 1
ATOM 701 C CA . GLU A 1 83 ? 17.951 -2.751 -20.527 1.00 95.69 83 GLU A CA 1
ATOM 702 C C . GLU A 1 83 ? 16.565 -2.647 -21.166 1.00 95.69 83 GLU A C 1
ATOM 704 O O . GLU A 1 83 ? 16.456 -2.684 -22.392 1.00 95.69 83 GLU A O 1
ATOM 709 N N . GLY A 1 84 ? 15.526 -2.439 -20.353 1.00 95.50 84 GLY A N 1
ATOM 710 C CA . GLY A 1 84 ? 14.159 -2.246 -20.829 1.00 95.50 84 GLY A CA 1
ATOM 711 C C . GLY A 1 84 ? 14.018 -1.003 -21.702 1.00 95.50 84 GLY A C 1
ATOM 712 O O . GLY A 1 84 ? 13.426 -1.079 -22.774 1.00 95.50 84 GLY A O 1
ATOM 713 N N . PHE A 1 85 ? 14.657 0.109 -21.319 1.00 96.94 85 PHE A N 1
ATOM 714 C CA . PHE A 1 85 ? 14.632 1.334 -22.116 1.00 96.94 85 PHE A CA 1
ATOM 715 C C . PHE A 1 85 ? 15.248 1.148 -23.503 1.00 96.94 85 PHE A C 1
ATOM 717 O O . PHE A 1 85 ? 14.686 1.591 -24.501 1.00 96.94 85 PHE A O 1
ATOM 724 N N . ARG A 1 86 ? 16.388 0.448 -23.578 1.00 97.50 86 ARG A N 1
ATOM 725 C CA . ARG A 1 86 ? 17.048 0.152 -24.856 1.00 97.50 86 ARG A CA 1
ATOM 726 C C . ARG A 1 86 ? 16.164 -0.691 -25.780 1.00 97.50 86 ARG A C 1
ATOM 728 O O . ARG A 1 86 ? 16.247 -0.529 -26.991 1.00 97.50 86 ARG A O 1
ATOM 735 N N . ARG A 1 87 ? 15.363 -1.600 -25.218 1.00 95.50 87 ARG A N 1
ATOM 736 C CA . ARG A 1 87 ? 14.545 -2.551 -25.980 1.00 95.50 87 ARG A CA 1
ATOM 737 C C . ARG A 1 87 ? 13.181 -1.989 -26.380 1.00 95.50 87 ARG A C 1
ATOM 739 O O . ARG A 1 87 ? 12.731 -2.253 -27.486 1.00 95.50 87 ARG A O 1
ATOM 746 N N . GLU A 1 88 ? 12.523 -1.255 -25.486 1.00 95.81 88 GLU A N 1
ATOM 747 C CA . GLU A 1 88 ? 11.089 -0.933 -25.597 1.00 95.81 88 GLU A CA 1
ATOM 748 C C . GLU A 1 88 ? 10.789 0.574 -25.463 1.00 95.81 88 GLU A C 1
ATOM 750 O O . GLU A 1 88 ? 9.629 0.983 -25.465 1.00 95.81 88 GLU A O 1
ATOM 755 N N . GLY A 1 89 ? 11.814 1.428 -25.369 1.00 95.81 89 GLY A N 1
ATOM 756 C CA . GLY A 1 89 ? 11.640 2.877 -25.253 1.00 95.81 89 GLY A CA 1
ATOM 757 C C . GLY A 1 89 ? 11.288 3.314 -23.831 1.00 95.81 89 GLY A C 1
ATOM 758 O O . GLY A 1 89 ? 11.812 2.780 -22.870 1.00 95.81 89 GLY A O 1
ATOM 759 N N . ARG A 1 90 ? 10.458 4.345 -23.647 1.00 95.62 90 ARG A N 1
ATOM 760 C CA . ARG A 1 90 ? 10.136 4.877 -22.303 1.00 95.62 90 ARG A CA 1
ATOM 761 C C . ARG A 1 90 ? 9.229 3.923 -21.512 1.00 95.62 90 ARG A C 1
ATOM 763 O O . ARG A 1 90 ? 8.317 3.322 -22.075 1.00 95.62 90 ARG A O 1
ATOM 770 N N . GLY A 1 91 ? 9.406 3.878 -20.190 1.00 94.94 91 GLY A N 1
ATOM 771 C CA . GLY A 1 91 ? 8.679 2.958 -19.311 1.00 94.94 91 GLY A CA 1
ATOM 772 C C . GLY A 1 91 ? 9.046 3.087 -17.830 1.00 94.94 91 GLY A C 1
ATOM 773 O O . GLY A 1 91 ? 9.701 4.048 -17.425 1.00 94.94 91 GLY A O 1
ATOM 774 N N . SER A 1 92 ? 8.615 2.115 -17.024 1.00 94.50 92 SER A N 1
ATOM 775 C CA . SER A 1 92 ? 8.803 2.067 -15.567 1.00 94.50 92 SER A CA 1
ATOM 776 C C . SER A 1 92 ? 9.279 0.691 -15.098 1.00 94.50 92 SER A C 1
ATOM 778 O O . SER A 1 92 ? 8.885 -0.333 -15.654 1.00 94.50 92 SER A O 1
ATOM 780 N N . VAL A 1 93 ? 10.089 0.662 -14.038 1.00 94.25 93 VAL A N 1
ATOM 781 C CA . VAL A 1 93 ? 10.485 -0.574 -13.350 1.00 94.25 93 VAL A CA 1
ATOM 782 C C . VAL A 1 93 ? 9.614 -0.751 -12.116 1.00 94.25 93 VAL A C 1
ATOM 784 O O . VAL A 1 93 ? 9.593 0.105 -11.235 1.00 94.25 93 VAL A O 1
ATOM 787 N N . ASN A 1 94 ? 8.932 -1.887 -12.025 1.00 92.12 94 ASN A N 1
ATOM 788 C CA . ASN A 1 94 ? 8.169 -2.268 -10.845 1.00 92.12 94 ASN A CA 1
ATOM 789 C C . ASN A 1 94 ? 8.883 -3.381 -10.087 1.00 92.12 94 ASN A C 1
ATOM 791 O O . ASN A 1 94 ? 9.301 -4.372 -10.684 1.00 92.12 94 ASN A O 1
ATOM 795 N N . ILE A 1 95 ? 8.929 -3.241 -8.765 1.00 90.62 95 ILE A N 1
ATOM 796 C CA . ILE A 1 95 ? 9.253 -4.331 -7.849 1.00 90.62 95 ILE A CA 1
ATOM 797 C C . ILE A 1 95 ? 7.960 -5.056 -7.464 1.00 90.62 95 ILE A C 1
ATOM 799 O O . ILE A 1 95 ? 6.991 -4.429 -7.031 1.00 90.62 95 ILE A O 1
ATOM 803 N N . ARG A 1 96 ? 7.918 -6.376 -7.647 1.00 89.62 96 ARG A N 1
ATOM 804 C CA . ARG A 1 96 ? 6.771 -7.215 -7.287 1.00 89.62 96 ARG A CA 1
ATOM 805 C C . ARG A 1 96 ? 7.068 -8.000 -6.018 1.00 89.62 96 ARG A C 1
ATOM 807 O O . ARG A 1 96 ? 7.928 -8.872 -5.994 1.00 89.62 96 ARG A O 1
ATOM 814 N N . LEU A 1 97 ? 6.299 -7.709 -4.974 1.00 89.88 97 LEU A N 1
ATOM 815 C CA . LEU A 1 97 ? 6.321 -8.424 -3.702 1.00 89.88 97 LEU A CA 1
ATOM 816 C C . LEU A 1 97 ? 5.000 -9.179 -3.575 1.00 89.88 97 LEU A C 1
ATOM 818 O O . LEU A 1 97 ? 3.947 -8.569 -3.409 1.00 89.88 97 LEU A O 1
ATOM 822 N N . ILE A 1 98 ? 5.054 -10.504 -3.701 1.00 86.50 98 ILE A N 1
ATOM 823 C CA . ILE A 1 98 ? 3.864 -11.363 -3.837 1.00 86.50 98 ILE A CA 1
ATOM 824 C C . ILE A 1 98 ? 3.054 -11.515 -2.543 1.00 86.50 98 ILE A C 1
ATOM 826 O O . ILE A 1 98 ? 1.929 -12.002 -2.569 1.00 86.50 98 ILE A O 1
ATOM 830 N N . SER A 1 99 ? 3.614 -11.114 -1.400 1.00 90.56 99 SER A N 1
ATOM 831 C CA . SER A 1 99 ? 2.936 -11.185 -0.107 1.00 90.56 99 SER A CA 1
ATOM 832 C C . SER A 1 99 ? 3.383 -10.076 0.847 1.00 90.56 99 SER A C 1
ATOM 834 O O . SER A 1 99 ? 4.490 -9.535 0.743 1.00 90.56 99 SER A O 1
ATOM 836 N N . ALA A 1 100 ? 2.544 -9.790 1.847 1.00 92.12 100 ALA A N 1
ATOM 837 C CA . ALA A 1 100 ? 2.918 -8.914 2.956 1.00 92.12 100 ALA A CA 1
ATOM 838 C C . ALA A 1 100 ? 4.152 -9.445 3.708 1.00 92.12 100 ALA A C 1
ATOM 840 O O . ALA A 1 100 ? 4.990 -8.661 4.140 1.00 92.12 100 ALA A O 1
ATOM 841 N N . TYR A 1 101 ? 4.295 -10.770 3.800 1.00 91.81 101 TYR A N 1
ATOM 842 C CA . TYR A 1 101 ? 5.452 -11.412 4.416 1.00 91.81 101 TYR A CA 1
ATOM 843 C C . TYR A 1 101 ? 6.748 -11.120 3.647 1.00 91.81 101 TYR A C 1
ATOM 845 O O . TYR A 1 101 ? 7.710 -10.636 4.236 1.00 91.81 101 TYR A O 1
ATOM 853 N N . SER A 1 102 ? 6.764 -11.314 2.322 1.00 90.88 102 SER A N 1
ATOM 854 C CA . SER A 1 102 ? 7.943 -10.995 1.500 1.00 90.88 102 SER A CA 1
ATOM 855 C C . SER A 1 102 ? 8.302 -9.510 1.558 1.00 90.88 102 SER A C 1
ATOM 857 O O . SER A 1 102 ? 9.478 -9.158 1.557 1.00 90.88 102 SER A O 1
ATOM 859 N N . ALA A 1 103 ? 7.296 -8.635 1.650 1.00 94.19 103 ALA A N 1
ATOM 860 C CA . ALA A 1 103 ? 7.526 -7.206 1.809 1.00 94.19 103 ALA A CA 1
ATOM 861 C C . ALA A 1 103 ? 8.145 -6.862 3.170 1.00 94.19 103 ALA A C 1
ATOM 863 O O . ALA A 1 103 ? 9.090 -6.083 3.222 1.00 94.19 103 ALA A O 1
ATOM 864 N N . GLN A 1 104 ? 7.679 -7.474 4.259 1.00 94.50 104 GLN A N 1
ATOM 865 C CA . GLN A 1 104 ? 8.283 -7.298 5.583 1.00 94.50 104 GLN A CA 1
ATOM 866 C C . GLN A 1 104 ? 9.719 -7.821 5.634 1.00 94.50 104 GLN A C 1
ATOM 868 O O . GLN A 1 104 ? 10.604 -7.141 6.147 1.00 94.50 104 GLN A O 1
ATOM 873 N N . LEU A 1 105 ? 9.964 -8.990 5.045 1.00 92.62 105 LEU A N 1
ATOM 874 C CA . LEU A 1 105 ? 11.295 -9.580 4.982 1.00 92.62 105 LEU A CA 1
ATOM 875 C C . LEU A 1 105 ? 12.271 -8.688 4.188 1.00 92.62 105 LEU A C 1
ATOM 877 O O . LEU A 1 105 ? 13.422 -8.519 4.591 1.00 92.62 105 LEU A O 1
ATOM 881 N N . TYR A 1 106 ? 11.795 -8.052 3.109 1.00 93.81 106 TYR A N 1
ATOM 882 C CA . TYR A 1 106 ? 12.551 -7.030 2.381 1.00 93.81 106 TYR A CA 1
ATOM 883 C C . TYR A 1 106 ? 12.847 -5.788 3.236 1.00 93.81 106 TYR A C 1
ATOM 885 O O . TYR A 1 106 ? 13.965 -5.277 3.217 1.00 93.81 106 TYR A O 1
ATOM 893 N N . LEU A 1 107 ? 11.875 -5.291 4.006 1.00 95.75 107 LEU A N 1
ATOM 894 C CA . LEU A 1 107 ? 12.094 -4.132 4.879 1.00 95.75 107 LEU A CA 1
ATOM 895 C C . LEU A 1 107 ? 13.202 -4.385 5.907 1.00 95.75 107 LEU A C 1
ATOM 897 O O . LEU A 1 107 ? 14.036 -3.502 6.133 1.00 95.75 107 LEU A O 1
ATOM 901 N N . GLU A 1 108 ? 13.230 -5.589 6.478 1.00 95.00 108 GLU A N 1
ATOM 902 C CA . GLU A 1 108 ? 14.214 -6.009 7.475 1.00 95.00 108 GLU A CA 1
ATOM 903 C C . GLU A 1 108 ? 15.611 -6.194 6.863 1.00 95.00 108 GLU A C 1
ATOM 905 O O . GLU A 1 108 ? 16.585 -5.631 7.361 1.00 95.00 108 GLU A O 1
ATOM 910 N N . LYS A 1 109 ? 15.714 -6.949 5.763 1.00 92.94 109 LYS A N 1
ATOM 911 C CA . LYS A 1 109 ? 17.002 -7.469 5.267 1.00 92.94 109 LYS A CA 1
ATOM 912 C C . LYS A 1 109 ? 17.479 -6.852 3.947 1.00 92.94 109 LYS A C 1
ATOM 914 O O . LYS A 1 109 ? 18.601 -7.110 3.525 1.00 92.94 109 LYS A O 1
ATOM 919 N N . GLY A 1 110 ? 16.662 -6.021 3.302 1.00 92.25 110 GLY A N 1
ATOM 920 C CA . GLY A 1 110 ? 16.976 -5.399 2.012 1.00 92.25 110 GLY A CA 1
ATOM 921 C C . GLY A 1 110 ? 17.068 -6.406 0.867 1.00 92.25 110 GLY A C 1
ATOM 922 O O . GLY A 1 110 ? 16.463 -7.479 0.910 1.00 92.25 110 GLY A O 1
ATOM 923 N N . TRP A 1 111 ? 17.831 -6.063 -0.170 1.00 90.38 111 TRP A N 1
ATOM 924 C CA . TRP A 1 111 ? 17.964 -6.882 -1.381 1.00 90.38 111 TRP A CA 1
ATOM 925 C C . TRP A 1 111 ? 18.486 -8.311 -1.147 1.00 90.38 111 TRP A C 1
ATOM 927 O O . TRP A 1 111 ? 18.168 -9.216 -1.915 1.00 90.38 111 TRP A O 1
ATOM 937 N N . GLN A 1 112 ? 19.221 -8.561 -0.062 1.00 86.69 112 GLN A N 1
ATOM 938 C CA . GLN A 1 112 ? 19.835 -9.864 0.231 1.00 86.69 112 GLN A CA 1
ATOM 939 C C . GLN A 1 112 ? 18.846 -11.036 0.224 1.00 86.69 112 GLN A C 1
ATOM 941 O O . GLN A 1 112 ? 19.202 -12.156 -0.143 1.00 86.69 112 GLN A O 1
ATOM 946 N N . ILE A 1 113 ? 17.586 -10.795 0.590 1.00 84.75 113 ILE A N 1
ATOM 947 C CA . ILE A 1 113 ? 16.556 -11.845 0.589 1.00 84.75 113 ILE A CA 1
ATOM 948 C C . ILE A 1 113 ? 16.155 -12.284 -0.819 1.00 84.75 113 ILE A C 1
ATOM 950 O O . ILE A 1 113 ? 15.573 -13.349 -0.989 1.00 84.75 113 ILE A O 1
ATOM 954 N N . PHE A 1 114 ? 16.499 -11.481 -1.821 1.00 81.19 114 PHE A N 1
ATOM 955 C CA . PHE A 1 114 ? 16.278 -11.738 -3.233 1.00 81.19 114 PHE A CA 1
ATOM 956 C C . PHE A 1 114 ? 17.520 -12.263 -3.947 1.00 81.19 114 PHE A C 1
ATOM 958 O O . PHE A 1 114 ? 17.397 -12.729 -5.070 1.00 81.19 114 PHE A O 1
ATOM 965 N N . ALA A 1 115 ? 18.693 -12.270 -3.307 1.00 72.25 115 ALA A N 1
ATOM 966 C CA . ALA A 1 115 ? 19.941 -12.731 -3.922 1.00 72.25 115 ALA A CA 1
ATOM 967 C C . ALA A 1 115 ? 19.908 -14.210 -4.359 1.00 72.25 115 ALA A C 1
ATOM 969 O O . ALA A 1 115 ? 20.682 -14.619 -5.219 1.00 72.25 115 ALA A O 1
ATOM 970 N N . ARG A 1 116 ? 19.007 -15.015 -3.777 1.00 68.44 116 ARG A N 1
ATOM 971 C CA . ARG A 1 116 ? 18.775 -16.424 -4.152 1.00 68.44 116 ARG A CA 1
ATOM 972 C C . ARG A 1 116 ? 17.647 -16.611 -5.171 1.00 68.44 116 ARG A C 1
ATOM 974 O O . ARG A 1 116 ? 17.386 -17.737 -5.582 1.00 68.44 116 ARG A O 1
ATOM 981 N N . HIS A 1 117 ? 16.965 -15.533 -5.542 1.00 67.94 117 HIS A N 1
ATOM 982 C CA . HIS A 1 117 ? 15.866 -15.530 -6.496 1.00 67.94 117 HIS A CA 1
ATOM 983 C C . HIS A 1 117 ? 16.318 -14.878 -7.801 1.00 67.94 117 HIS A C 1
ATOM 985 O O . HIS A 1 117 ? 17.153 -13.977 -7.799 1.00 67.94 117 HIS A O 1
ATOM 991 N N . ASP A 1 118 ? 15.763 -15.328 -8.926 1.00 69.56 118 ASP A N 1
ATOM 992 C CA . ASP A 1 118 ? 16.011 -14.684 -10.213 1.00 69.56 118 ASP A CA 1
ATOM 993 C C . ASP A 1 118 ? 15.486 -13.233 -10.159 1.00 69.56 118 ASP A C 1
ATOM 995 O O . ASP A 1 118 ? 14.281 -13.030 -9.962 1.00 69.56 118 ASP A O 1
ATOM 999 N N . PRO A 1 119 ? 16.342 -12.206 -10.343 1.00 66.25 119 PRO A N 1
ATOM 1000 C CA . PRO A 1 119 ? 15.910 -10.812 -10.350 1.00 66.25 119 PRO A CA 1
ATOM 1001 C C . PRO A 1 119 ? 14.799 -10.519 -11.368 1.00 66.25 119 PRO A C 1
ATOM 1003 O O . PRO A 1 119 ? 13.998 -9.614 -11.134 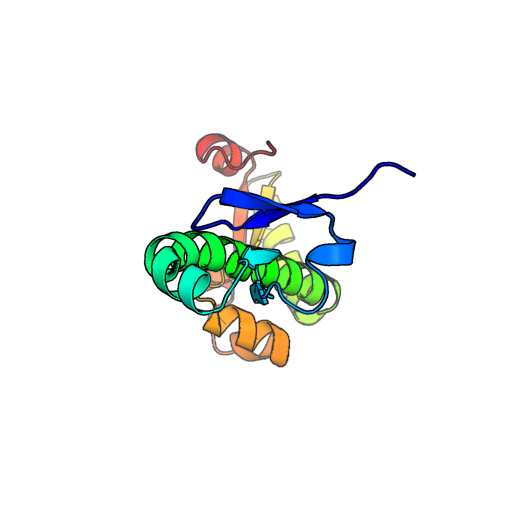1.00 66.25 119 PRO A O 1
ATOM 1006 N N . ASN A 1 120 ? 14.702 -11.295 -12.455 1.00 65.75 120 ASN A N 1
ATOM 1007 C CA . ASN A 1 120 ? 13.651 -11.157 -13.470 1.00 65.75 120 ASN A CA 1
ATOM 1008 C C . ASN A 1 120 ? 12.263 -11.590 -12.970 1.00 65.75 120 ASN A C 1
ATOM 1010 O O . ASN A 1 120 ? 11.250 -11.234 -13.567 1.00 65.75 120 ASN A O 1
ATOM 1014 N N . GLN A 1 121 ? 12.191 -12.340 -11.867 1.00 74.75 121 GLN A N 1
ATOM 1015 C CA . GLN A 1 121 ? 10.928 -12.701 -11.217 1.00 74.75 121 GLN A CA 1
ATOM 1016 C C . GLN A 1 121 ? 10.438 -11.626 -10.238 1.00 74.75 121 GLN A C 1
ATOM 1018 O O . GLN A 1 121 ? 9.302 -11.696 -9.767 1.00 74.75 121 GLN A O 1
ATOM 1023 N N . LEU A 1 122 ? 11.273 -10.628 -9.935 1.00 86.31 122 LEU A N 1
ATOM 1024 C CA . LEU A 1 122 ? 11.004 -9.593 -8.936 1.00 86.31 122 LEU A CA 1
ATOM 1025 C C . LEU A 1 122 ? 10.907 -8.202 -9.551 1.00 86.31 122 LEU A C 1
ATOM 1027 O O . LEU A 1 122 ? 10.051 -7.414 -9.150 1.00 86.31 122 LEU A O 1
ATOM 1031 N N . LEU A 1 123 ? 11.771 -7.897 -10.516 1.00 92.00 123 LEU A N 1
ATOM 1032 C CA . LEU A 1 123 ? 11.821 -6.617 -11.201 1.00 92.00 123 LEU A CA 1
ATOM 1033 C C . LEU A 1 123 ? 11.287 -6.759 -12.618 1.00 92.00 123 LEU A C 1
ATOM 1035 O O . LEU A 1 123 ? 11.767 -7.568 -13.404 1.00 92.00 123 LEU A O 1
ATOM 1039 N N . PHE A 1 124 ? 10.314 -5.922 -12.951 1.00 92.12 124 PHE A N 1
ATOM 1040 C CA . PHE A 1 124 ? 9.632 -5.967 -14.236 1.00 92.12 124 PHE A CA 1
ATOM 1041 C C . PHE A 1 124 ? 9.661 -4.594 -14.879 1.00 92.12 124 PHE A C 1
ATOM 1043 O O . PHE A 1 124 ? 9.251 -3.606 -14.263 1.00 92.12 124 PHE A O 1
ATOM 1050 N N . TYR A 1 125 ? 10.110 -4.548 -16.127 1.00 94.38 125 TYR A N 1
ATOM 1051 C CA . TYR A 1 125 ? 9.996 -3.364 -16.960 1.00 94.38 125 TYR A CA 1
ATOM 1052 C C . TYR A 1 125 ? 8.617 -3.321 -17.624 1.00 94.38 125 TYR A C 1
ATOM 1054 O O . TYR A 1 125 ? 8.152 -4.334 -18.138 1.00 94.38 125 TYR A O 1
ATOM 1062 N N . TYR A 1 126 ? 7.977 -2.154 -17.614 1.00 93.88 126 TYR A N 1
ATOM 1063 C CA . TYR A 1 126 ? 6.737 -1.899 -18.344 1.00 93.88 126 TYR A CA 1
ATOM 1064 C C . TYR A 1 126 ? 6.948 -0.712 -19.268 1.00 93.88 126 TYR A C 1
ATOM 1066 O O . TYR A 1 126 ? 7.149 0.397 -18.757 1.00 93.88 126 TYR A O 1
ATOM 1074 N N . PRO A 1 127 ? 6.881 -0.898 -20.595 1.00 94.94 127 PRO A N 1
ATOM 1075 C CA . PRO A 1 127 ? 6.847 0.230 -21.509 1.00 94.94 127 PRO A CA 1
ATOM 1076 C C . PRO A 1 127 ? 5.580 1.057 -21.276 1.00 94.94 127 PRO A C 1
ATOM 1078 O O . PRO A 1 127 ? 4.571 0.541 -20.787 1.00 94.94 127 PRO A O 1
ATOM 1081 N N . ILE A 1 128 ? 5.620 2.340 -21.645 1.00 92.88 128 ILE A N 1
ATOM 1082 C CA . ILE A 1 128 ? 4.479 3.255 -21.482 1.00 92.88 128 ILE A CA 1
ATOM 1083 C C . ILE A 1 128 ? 3.202 2.658 -22.081 1.00 92.88 128 ILE A C 1
ATOM 1085 O O . ILE A 1 128 ? 2.180 2.671 -21.405 1.00 92.88 128 ILE A O 1
ATOM 1089 N N . GLN A 1 129 ? 3.265 2.060 -23.275 1.00 90.19 129 GLN A N 1
ATOM 1090 C CA . GLN A 1 129 ? 2.083 1.468 -23.908 1.00 90.19 129 GLN A CA 1
ATOM 1091 C C . GLN A 1 129 ? 1.427 0.395 -23.024 1.00 90.19 129 GLN A C 1
ATOM 1093 O O . GLN A 1 129 ? 0.227 0.440 -22.790 1.00 90.19 129 GLN A O 1
ATOM 1098 N N . ALA A 1 130 ? 2.221 -0.491 -22.415 1.00 90.81 130 ALA A N 1
ATOM 1099 C CA . ALA A 1 130 ? 1.698 -1.514 -21.511 1.00 90.81 130 ALA A CA 1
ATOM 1100 C C . ALA A 1 130 ? 1.100 -0.928 -20.218 1.00 90.81 130 ALA A C 1
ATOM 1102 O O . ALA A 1 130 ? 0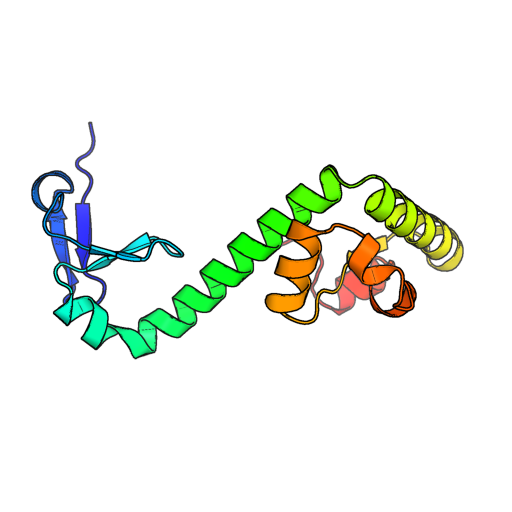.220 -1.544 -19.615 1.00 90.81 130 ALA A O 1
ATOM 1103 N N . LEU A 1 131 ? 1.580 0.236 -19.762 1.00 88.69 131 LEU A N 1
ATOM 1104 C CA . LEU A 1 131 ? 1.003 0.942 -18.613 1.00 88.69 131 LEU A CA 1
ATOM 1105 C C . LEU A 1 131 ? -0.347 1.581 -18.966 1.00 88.69 131 LEU A C 1
ATOM 1107 O O . LEU A 1 131 ? -1.273 1.478 -18.158 1.00 88.69 131 LEU A O 1
ATOM 1111 N N . ILE A 1 132 ? -0.458 2.178 -20.158 1.00 88.56 132 ILE A N 1
ATOM 1112 C CA . ILE A 1 132 ? -1.703 2.741 -20.705 1.00 88.56 132 ILE A CA 1
ATOM 1113 C C . ILE A 1 132 ? -2.752 1.629 -20.839 1.00 88.56 132 ILE A C 1
ATOM 1115 O O . ILE A 1 132 ? -3.837 1.716 -20.266 1.00 88.56 132 ILE A O 1
ATOM 1119 N N . ASP A 1 133 ? -2.395 0.522 -21.496 1.00 88.81 133 ASP A N 1
ATOM 1120 C CA . ASP A 1 133 ? -3.312 -0.596 -21.754 1.00 88.81 133 ASP A CA 1
ATOM 1121 C C . ASP A 1 133 ? -3.855 -1.216 -20.453 1.00 88.81 133 ASP A C 1
ATOM 1123 O O . ASP A 1 133 ? -5.003 -1.655 -20.376 1.00 88.81 133 ASP A O 1
ATOM 1127 N N . GLN A 1 134 ? -3.043 -1.220 -19.391 1.00 84.94 134 GLN A N 1
ATOM 1128 C CA . GLN A 1 134 ? -3.430 -1.721 -18.069 1.00 84.94 134 GLN A CA 1
ATOM 1129 C C . GLN A 1 134 ? -4.174 -0.688 -17.208 1.00 84.94 134 GLN A C 1
ATOM 1131 O O . GLN A 1 134 ? -4.502 -1.007 -16.062 1.00 84.94 134 GLN A O 1
ATOM 1136 N N . ARG A 1 135 ? -4.417 0.533 -17.711 1.00 81.56 135 ARG A N 1
ATOM 1137 C CA . ARG A 1 135 ? -4.950 1.677 -16.945 1.00 81.56 135 ARG A CA 1
ATOM 1138 C C . ARG A 1 135 ? -4.159 1.946 -15.659 1.00 81.56 135 ARG A C 1
ATOM 1140 O O . ARG A 1 135 ? -4.724 2.239 -14.608 1.00 81.56 135 ARG A O 1
ATOM 1147 N N . LYS A 1 136 ? -2.838 1.770 -15.735 1.00 70.50 136 LYS A N 1
ATOM 1148 C CA . LYS A 1 136 ? -1.873 2.034 -14.651 1.00 70.50 136 LYS A CA 1
ATOM 1149 C C . LYS A 1 136 ? -1.096 3.330 -14.869 1.00 70.50 136 LYS A C 1
ATOM 1151 O O . LYS A 1 136 ? -0.149 3.615 -14.136 1.00 70.50 136 LYS A O 1
ATOM 1156 N N . GLU A 1 137 ? -1.468 4.084 -15.893 1.00 61.81 137 GLU A N 1
ATOM 1157 C CA . GLU A 1 137 ? -1.109 5.486 -16.029 1.00 61.81 137 GLU A CA 1
ATOM 1158 C C . GLU A 1 137 ? -1.669 6.303 -14.857 1.00 61.81 137 GLU A C 1
ATOM 1160 O O . GLU A 1 137 ? -2.667 5.935 -14.240 1.00 61.81 137 GLU A O 1
ATOM 1165 N N . LEU A 1 138 ? -0.952 7.366 -14.499 1.00 46.25 138 LEU A N 1
ATOM 1166 C CA . LEU A 1 138 ? -1.241 8.227 -13.355 1.00 46.25 138 LEU A CA 1
ATOM 1167 C C . LEU A 1 138 ? -2.697 8.730 -13.401 1.00 46.25 138 LEU A C 1
ATOM 1169 O O . LEU A 1 138 ? -3.036 9.522 -14.278 1.00 46.25 138 LEU A O 1
ATOM 1173 N N . VAL A 1 139 ? -3.516 8.284 -12.442 1.00 39.50 139 VAL A N 1
ATOM 1174 C CA . VAL A 1 139 ? -4.680 9.040 -11.944 1.00 39.50 139 VAL A CA 1
ATOM 1175 C C . VAL A 1 139 ? -4.184 10.038 -10.909 1.00 39.50 139 VAL A C 1
ATOM 1177 O O . VAL A 1 139 ? -3.361 9.621 -10.057 1.00 39.50 139 VAL A O 1
#

Organism: Meloidogyne incognita (NCBI:txid6306)

Radius of gyration: 21.1 Å; chains: 1; bounding box: 45×43×53 Å

pLDDT: mean 90.65, std 9.19, range [39.5, 97.81]